Protein AF-W2WE72-F1 (afdb_monomer)

Mean predicted aligned error: 16.31 Å

Structure (mmCIF, N/CA/C/O backbone):
data_AF-W2WE72-F1
#
_entry.id   AF-W2WE72-F1
#
loop_
_atom_site.group_PDB
_atom_site.id
_atom_site.type_symbol
_atom_site.label_atom_id
_atom_site.label_alt_id
_atom_site.label_comp_id
_atom_site.label_asym_id
_atom_site.label_entity_id
_atom_site.label_seq_id
_atom_site.pdbx_PDB_ins_code
_atom_site.Cartn_x
_atom_site.Cartn_y
_atom_site.Cartn_z
_atom_site.occupancy
_atom_site.B_iso_or_equiv
_atom_site.auth_seq_id
_atom_site.auth_comp_id
_atom_site.auth_asym_id
_atom_site.auth_atom_id
_atom_site.pdbx_PDB_model_num
ATOM 1 N N . MET A 1 1 ? 22.627 36.956 -61.860 1.00 41.50 1 MET A N 1
ATOM 2 C CA . MET A 1 1 ? 22.784 36.845 -63.319 1.00 41.50 1 MET A CA 1
ATOM 3 C C . MET A 1 1 ? 24.148 37.428 -63.616 1.00 41.50 1 MET A C 1
ATOM 5 O O . MET A 1 1 ? 24.355 38.554 -63.188 1.00 41.50 1 MET A O 1
ATOM 9 N N . GLU A 1 2 ? 25.016 36.620 -64.239 1.00 44.00 2 GLU A N 1
ATOM 10 C CA . GLU A 1 2 ? 26.372 36.954 -64.744 1.00 44.00 2 GLU A CA 1
ATOM 11 C C . GLU A 1 2 ? 27.434 37.114 -63.632 1.00 44.00 2 GLU A C 1
ATOM 13 O O . GLU A 1 2 ? 27.163 37.706 -62.595 1.00 44.00 2 GLU A O 1
ATOM 18 N N . ASP A 1 3 ? 28.526 36.340 -63.641 1.00 39.50 3 ASP A N 1
ATOM 19 C CA . ASP A 1 3 ? 29.746 36.470 -64.474 1.00 39.50 3 ASP A CA 1
ATOM 20 C C . ASP A 1 3 ? 30.317 35.046 -64.780 1.00 39.50 3 ASP A C 1
ATOM 22 O O . ASP A 1 3 ? 30.314 34.194 -63.890 1.00 39.50 3 ASP A O 1
ATOM 26 N N . LEU A 1 4 ? 30.571 34.627 -66.039 1.00 36.75 4 LEU A N 1
ATOM 27 C CA . LEU A 1 4 ? 31.841 34.774 -66.804 1.00 36.75 4 LEU A CA 1
ATOM 28 C C . LEU A 1 4 ? 33.050 34.121 -66.067 1.00 36.75 4 LEU A C 1
ATOM 30 O O . LEU A 1 4 ? 33.252 34.335 -64.886 1.00 36.75 4 LEU A O 1
ATOM 34 N N . THR A 1 5 ? 33.941 33.296 -66.631 1.00 40.47 5 THR A N 1
ATOM 35 C CA . THR A 1 5 ? 34.397 33.119 -68.015 1.00 40.47 5 THR A CA 1
ATOM 36 C C . THR A 1 5 ? 35.254 31.842 -68.128 1.00 40.47 5 THR A C 1
ATOM 38 O O . THR A 1 5 ? 36.035 31.544 -67.233 1.00 40.47 5 THR A O 1
ATOM 41 N N . ALA A 1 6 ? 35.094 31.122 -69.246 1.00 41.34 6 ALA A N 1
ATOM 42 C CA . ALA A 1 6 ? 36.110 30.527 -70.134 1.00 41.34 6 ALA A CA 1
ATOM 43 C C . ALA A 1 6 ? 37.522 30.165 -69.599 1.00 41.34 6 ALA A C 1
ATOM 45 O O . ALA A 1 6 ? 38.230 31.014 -69.078 1.00 41.34 6 ALA A O 1
ATOM 46 N N . TYR A 1 7 ? 38.042 28.981 -69.951 1.00 33.81 7 TYR A N 1
ATOM 47 C CA . TYR A 1 7 ? 38.809 28.761 -71.197 1.00 33.81 7 TYR A CA 1
ATOM 48 C C . TYR A 1 7 ? 39.331 27.311 -71.283 1.00 33.81 7 TYR A C 1
ATOM 50 O O . TYR A 1 7 ? 39.622 26.666 -70.280 1.00 33.81 7 TYR A O 1
ATOM 58 N N . ALA A 1 8 ? 39.409 26.799 -72.508 1.00 37.72 8 ALA A N 1
ATOM 59 C CA . ALA A 1 8 ? 39.704 25.419 -72.882 1.00 37.72 8 ALA A CA 1
ATOM 60 C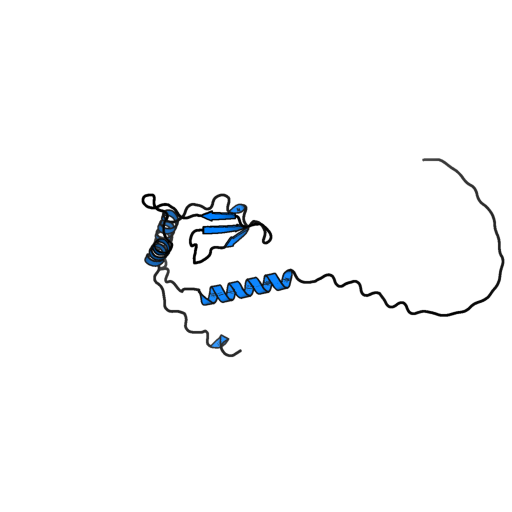 C . ALA A 1 8 ? 41.201 25.155 -73.156 1.00 37.72 8 ALA A C 1
ATOM 62 O O . ALA A 1 8 ? 41.914 26.087 -73.521 1.00 37.72 8 ALA A O 1
ATOM 63 N N . SER A 1 9 ? 41.623 23.877 -73.151 1.00 40.50 9 SER A N 1
ATOM 64 C CA . SER A 1 9 ? 42.275 23.174 -74.296 1.00 40.50 9 SER A CA 1
ATOM 65 C C . SER A 1 9 ? 43.410 22.192 -73.941 1.00 40.50 9 SER A C 1
ATOM 67 O O . SER A 1 9 ? 44.282 22.509 -73.141 1.00 40.50 9 SER A O 1
ATOM 69 N N . GLY A 1 10 ? 43.440 21.069 -74.686 1.00 34.22 10 GLY A N 1
ATOM 70 C CA . GLY A 1 10 ? 44.607 20.206 -74.995 1.00 34.22 10 GLY A CA 1
ATOM 71 C C . GLY A 1 10 ? 44.591 18.833 -74.298 1.00 34.22 10 GLY A C 1
ATOM 72 O O . GLY A 1 10 ? 44.765 18.789 -73.090 1.00 34.22 10 GLY A O 1
ATOM 73 N N . ALA A 1 11 ? 44.237 17.687 -74.914 1.00 35.16 11 ALA A N 1
ATOM 74 C CA . ALA A 1 11 ? 44.905 16.911 -75.992 1.00 35.16 11 ALA A CA 1
ATOM 75 C C . ALA A 1 11 ? 46.373 16.535 -75.643 1.00 35.16 11 ALA A C 1
ATOM 77 O O . ALA A 1 11 ? 47.116 17.419 -75.250 1.00 35.16 11 ALA A O 1
ATOM 78 N N . ALA A 1 12 ? 46.917 15.314 -75.776 1.00 34.69 12 ALA A N 1
ATOM 79 C CA . ALA A 1 12 ? 46.487 14.038 -76.354 1.00 34.69 12 ALA A CA 1
ATOM 80 C C . ALA A 1 12 ? 47.419 12.874 -75.891 1.00 34.69 12 ALA A C 1
ATOM 82 O O . ALA A 1 12 ? 48.574 13.111 -75.567 1.00 34.69 12 ALA A O 1
ATOM 83 N N . ALA A 1 13 ? 46.882 11.645 -75.934 1.00 35.44 13 ALA A N 1
ATOM 84 C CA . ALA A 1 13 ? 47.433 10.362 -76.429 1.00 35.44 13 ALA A CA 1
ATOM 85 C C . ALA A 1 13 ? 48.806 9.753 -76.002 1.00 35.44 13 ALA A C 1
ATOM 87 O O . ALA A 1 13 ? 49.856 10.375 -76.105 1.00 35.44 13 ALA A O 1
ATOM 88 N N . GLY A 1 14 ? 48.760 8.425 -75.760 1.00 30.91 14 GLY A N 1
ATOM 89 C CA . GLY A 1 14 ? 49.853 7.428 -75.880 1.00 30.91 14 GLY A CA 1
ATOM 90 C C . GLY A 1 14 ? 50.276 6.803 -74.539 1.00 30.91 14 GLY A C 1
ATOM 91 O O . GLY A 1 14 ? 50.543 7.539 -73.605 1.00 30.91 14 GLY A O 1
ATOM 92 N N . GLY A 1 15 ? 50.375 5.490 -74.301 1.00 29.98 15 GLY A N 1
ATOM 93 C CA . GLY A 1 15 ? 50.257 4.254 -75.086 1.00 29.98 15 GLY A CA 1
ATOM 94 C C . GLY A 1 15 ? 51.025 3.133 -74.339 1.00 29.98 15 GLY A C 1
ATOM 95 O O . GLY A 1 15 ? 52.096 3.428 -73.826 1.00 29.98 15 GLY A O 1
ATOM 96 N N . SER A 1 16 ? 50.483 1.896 -74.316 1.00 33.81 16 SER A N 1
ATOM 97 C CA . SER A 1 16 ? 51.100 0.587 -73.937 1.00 33.81 16 SER A CA 1
ATOM 98 C C . SER A 1 16 ? 51.707 0.419 -72.529 1.00 33.81 16 SER A C 1
ATOM 100 O O . SER A 1 16 ? 52.283 1.335 -71.975 1.00 33.81 16 SER A O 1
ATOM 102 N N . GLU A 1 17 ? 51.761 -0.739 -71.868 1.00 34.56 17 GLU A N 1
ATOM 103 C CA . GLU A 1 17 ? 51.251 -2.114 -71.988 1.00 34.56 17 GLU A CA 1
ATOM 104 C C . GLU A 1 17 ? 51.876 -2.857 -70.783 1.00 34.56 17 GLU A C 1
ATOM 106 O O . GLU A 1 17 ? 53.053 -2.629 -70.511 1.00 34.56 17 GLU A O 1
ATOM 111 N N . ALA A 1 18 ? 51.105 -3.693 -70.069 1.00 32.47 18 ALA A N 1
ATOM 112 C CA . ALA A 1 18 ? 51.514 -4.926 -69.356 1.00 32.47 18 ALA A CA 1
ATOM 113 C C . ALA A 1 18 ? 50.633 -5.176 -68.111 1.00 32.47 18 ALA A C 1
ATOM 115 O O . ALA A 1 18 ? 50.781 -4.542 -67.069 1.00 32.47 18 ALA A O 1
ATOM 116 N N . ALA A 1 19 ? 49.723 -6.147 -68.212 1.00 38.03 19 ALA A N 1
ATOM 117 C CA . ALA A 1 19 ? 49.225 -6.922 -67.066 1.00 38.03 19 ALA A CA 1
ATOM 118 C C . ALA A 1 19 ? 50.238 -8.063 -66.765 1.00 38.03 19 ALA A C 1
ATOM 120 O O . ALA A 1 19 ? 51.160 -8.223 -67.569 1.00 38.03 19 ALA A O 1
ATOM 121 N N . PRO A 1 20 ? 50.088 -8.941 -65.742 1.00 51.56 20 PRO A N 1
ATOM 122 C CA . PRO A 1 20 ? 49.029 -9.059 -64.725 1.00 51.56 20 PRO A CA 1
ATOM 123 C C . PRO A 1 20 ? 49.571 -9.298 -63.289 1.00 51.56 20 PRO A C 1
ATOM 125 O O . PRO A 1 20 ? 50.743 -9.583 -63.112 1.00 51.56 20 PRO A O 1
ATOM 128 N N . HIS A 1 21 ? 48.722 -9.275 -62.254 1.00 33.94 21 HIS A N 1
ATOM 129 C CA . HIS A 1 21 ? 48.693 -10.325 -61.216 1.00 33.94 21 HIS A CA 1
ATOM 130 C C . HIS A 1 21 ? 47.477 -10.149 -60.287 1.00 33.94 21 HIS A C 1
ATOM 132 O O . HIS A 1 21 ? 47.151 -9.057 -59.833 1.00 33.94 21 HIS A O 1
ATOM 138 N N . ARG A 1 22 ? 46.786 -11.270 -60.066 1.00 37.97 22 ARG A N 1
ATOM 139 C CA . ARG A 1 22 ? 45.589 -11.465 -59.235 1.00 37.97 22 ARG A CA 1
ATOM 140 C C . ARG A 1 22 ? 45.807 -11.089 -57.764 1.00 37.97 22 ARG A C 1
ATOM 142 O O . ARG A 1 22 ? 46.836 -11.464 -57.214 1.00 37.97 22 ARG A O 1
ATOM 149 N N . ALA A 1 23 ? 44.758 -10.577 -57.119 1.00 34.16 23 ALA A N 1
ATOM 150 C CA . ALA A 1 23 ? 44.179 -11.181 -55.910 1.00 34.16 23 ALA A CA 1
ATOM 151 C C . ALA A 1 23 ? 42.830 -10.512 -55.594 1.00 34.16 23 ALA A C 1
ATOM 153 O O . ALA A 1 23 ? 42.766 -9.477 -54.939 1.00 34.16 23 ALA A O 1
ATOM 154 N N . ASP A 1 24 ? 41.752 -11.121 -56.083 1.00 44.44 24 ASP A N 1
ATOM 155 C CA . ASP A 1 24 ? 40.456 -11.034 -55.419 1.00 44.44 24 ASP A CA 1
ATOM 156 C C . ASP A 1 24 ? 40.506 -11.984 -54.217 1.00 44.44 24 ASP A C 1
ATOM 158 O O . ASP A 1 24 ? 40.724 -13.178 -54.407 1.00 44.44 24 ASP A O 1
ATOM 162 N N . THR A 1 25 ? 40.397 -11.427 -53.011 1.00 48.09 25 THR A N 1
ATOM 163 C CA . THR A 1 25 ? 39.846 -12.066 -51.803 1.00 48.09 25 THR A CA 1
ATOM 164 C C . THR A 1 25 ? 39.860 -11.029 -50.685 1.00 48.09 25 THR A C 1
ATOM 166 O O . THR A 1 25 ? 40.788 -10.962 -49.880 1.00 48.09 25 THR A O 1
ATOM 169 N N . GLY A 1 26 ? 38.826 -10.196 -50.645 1.00 35.03 26 GLY A N 1
ATOM 170 C CA . GLY A 1 26 ? 38.483 -9.388 -49.480 1.00 35.03 26 GLY A CA 1
ATOM 171 C C . GLY A 1 26 ? 37.058 -9.721 -49.069 1.00 35.03 26 GLY A C 1
ATOM 172 O O . GLY A 1 26 ? 36.118 -9.130 -49.588 1.00 35.03 26 GLY A O 1
ATOM 173 N N . ALA A 1 27 ? 36.902 -10.711 -48.189 1.00 47.69 27 ALA A N 1
ATOM 174 C CA . ALA A 1 27 ? 35.623 -11.064 -47.578 1.00 47.69 27 ALA A CA 1
ATOM 175 C C . ALA A 1 27 ? 34.948 -9.815 -46.972 1.00 47.69 27 ALA A C 1
ATOM 177 O O . ALA A 1 27 ? 35.659 -8.965 -46.425 1.00 47.69 27 ALA A O 1
ATOM 178 N N . PRO A 1 28 ? 33.607 -9.681 -47.022 1.00 47.81 28 PRO A N 1
ATOM 179 C CA . PRO A 1 28 ? 32.945 -8.582 -46.339 1.00 47.81 28 PRO A CA 1
ATOM 180 C C . PRO A 1 28 ? 33.239 -8.717 -44.845 1.00 47.81 28 PRO A C 1
ATOM 182 O O . PRO A 1 28 ? 32.896 -9.722 -44.220 1.00 47.81 28 PRO A O 1
ATOM 185 N N . VAL A 1 29 ? 33.916 -7.716 -44.283 1.00 49.06 29 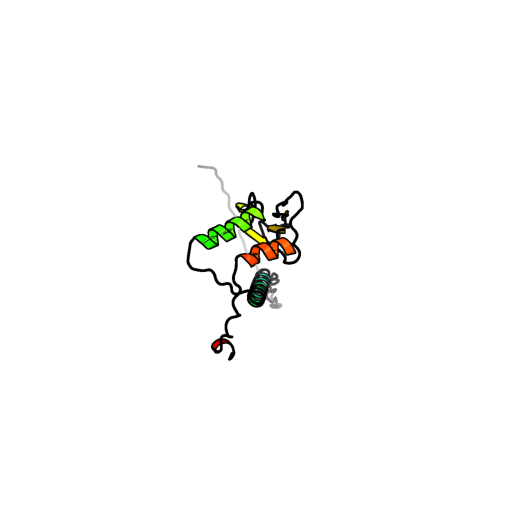VAL A N 1
ATOM 186 C CA . VAL A 1 29 ? 34.093 -7.587 -42.838 1.00 49.06 29 VAL A CA 1
ATOM 187 C C . VAL A 1 29 ? 32.689 -7.545 -42.250 1.00 49.06 29 VAL A C 1
ATOM 189 O O . VAL A 1 29 ? 31.946 -6.590 -42.479 1.00 49.06 29 VAL A O 1
ATOM 192 N N . ALA A 1 30 ? 32.303 -8.618 -41.559 1.00 49.72 30 ALA A N 1
ATOM 193 C CA . ALA A 1 30 ? 31.074 -8.646 -40.793 1.00 49.72 30 ALA A CA 1
ATOM 194 C C . ALA A 1 30 ? 31.116 -7.445 -39.848 1.00 49.72 30 ALA A C 1
ATOM 196 O O . ALA A 1 30 ? 32.011 -7.342 -39.005 1.00 49.72 30 ALA A O 1
ATOM 197 N N . ALA A 1 31 ? 30.186 -6.509 -40.042 1.00 51.03 31 ALA A N 1
ATOM 198 C CA . ALA A 1 31 ? 29.978 -5.426 -39.101 1.00 51.03 31 ALA A CA 1
ATOM 199 C C . ALA A 1 31 ? 29.856 -6.042 -37.697 1.00 51.03 31 ALA A C 1
ATOM 201 O O . ALA A 1 31 ? 29.198 -7.082 -37.563 1.00 51.03 31 ALA A O 1
ATOM 202 N N . PRO A 1 32 ? 30.481 -5.456 -36.661 1.00 51.69 32 PRO A N 1
ATOM 203 C CA . PRO A 1 32 ? 30.262 -5.924 -35.306 1.00 51.69 32 PRO A CA 1
ATOM 204 C C . PRO A 1 32 ? 28.757 -5.860 -35.054 1.00 51.69 32 PRO A C 1
ATOM 206 O O . PRO A 1 32 ? 28.149 -4.791 -35.144 1.00 51.69 32 PRO A O 1
ATOM 209 N N . VAL A 1 33 ? 28.145 -7.021 -34.815 1.00 61.16 33 VAL A N 1
ATOM 210 C CA . VAL A 1 33 ? 26.773 -7.093 -34.325 1.00 61.16 33 VAL A CA 1
ATOM 211 C C . VAL A 1 33 ? 26.788 -6.324 -33.014 1.00 61.16 33 VAL A C 1
ATOM 213 O O . VAL A 1 33 ? 27.387 -6.768 -32.036 1.00 61.16 33 VAL A O 1
ATOM 216 N N . ALA A 1 34 ? 26.209 -5.122 -33.034 1.00 57.03 34 ALA A N 1
ATOM 217 C CA . ALA A 1 34 ? 25.938 -4.364 -31.827 1.00 57.03 34 ALA A CA 1
ATOM 218 C C . ALA A 1 34 ? 25.236 -5.303 -30.835 1.00 57.03 34 ALA A C 1
ATOM 220 O O . ALA A 1 34 ? 24.405 -6.099 -31.289 1.00 57.03 34 ALA A O 1
ATOM 221 N N . PRO A 1 35 ? 25.543 -5.245 -29.527 1.00 52.53 35 PRO A N 1
ATOM 222 C CA . PRO A 1 35 ? 24.812 -6.024 -28.542 1.00 52.53 35 PRO A CA 1
ATOM 223 C C . PRO A 1 35 ? 23.320 -5.721 -28.702 1.00 52.53 35 PRO A C 1
ATOM 225 O O . PRO A 1 35 ? 22.854 -4.628 -28.383 1.00 52.53 35 PRO A O 1
ATOM 228 N N . ARG A 1 36 ? 22.575 -6.665 -29.279 1.00 60.34 36 ARG A N 1
ATOM 229 C CA . ARG A 1 36 ? 21.146 -6.752 -29.027 1.00 60.34 36 ARG A CA 1
ATOM 230 C C . ARG A 1 36 ? 21.042 -7.281 -27.608 1.00 60.34 36 ARG A C 1
ATOM 232 O O . ARG A 1 36 ? 21.732 -8.244 -27.303 1.00 60.34 36 ARG A O 1
ATOM 239 N N . GLU A 1 37 ? 20.304 -6.561 -26.774 1.00 57.94 37 GLU A N 1
ATOM 240 C CA . GLU A 1 37 ? 19.565 -7.027 -25.591 1.00 57.94 37 GLU A CA 1
ATOM 241 C C . GLU A 1 37 ? 19.569 -5.967 -24.474 1.00 57.94 37 GLU A C 1
ATOM 243 O O . GLU A 1 37 ? 20.335 -6.045 -23.519 1.00 57.94 37 GLU A O 1
ATOM 248 N N . PRO A 1 38 ? 18.684 -4.964 -24.578 1.00 56.78 38 PRO A N 1
ATOM 249 C CA . PRO A 1 38 ? 17.979 -4.440 -23.408 1.00 56.78 38 PRO A CA 1
ATOM 250 C C . PRO A 1 38 ? 16.523 -4.947 -23.328 1.00 56.78 38 PRO A C 1
ATOM 252 O O . PRO A 1 38 ? 15.868 -4.790 -22.299 1.00 56.78 38 PRO A O 1
ATOM 255 N N . GLU A 1 39 ? 15.996 -5.563 -24.395 1.00 54.50 39 GLU A N 1
ATOM 256 C CA . GLU A 1 39 ? 14.578 -5.941 -24.490 1.00 54.50 39 GLU A CA 1
ATOM 257 C C . GLU A 1 39 ? 14.268 -7.332 -23.897 1.00 54.50 39 GLU A C 1
ATOM 259 O O . GLU A 1 39 ? 13.251 -7.466 -23.208 1.00 54.50 39 GLU A O 1
ATOM 264 N N . GLU A 1 40 ? 15.134 -8.349 -24.059 1.00 57.69 40 GLU A N 1
ATOM 265 C CA . GLU A 1 40 ? 14.922 -9.659 -23.408 1.00 57.69 40 GLU A CA 1
ATOM 266 C C . GLU A 1 40 ? 14.961 -9.583 -21.873 1.00 57.69 40 GLU A C 1
ATOM 268 O O . GLU A 1 40 ? 14.173 -10.251 -21.193 1.00 57.69 40 GLU A O 1
ATOM 273 N N . GLU A 1 41 ? 15.837 -8.748 -21.308 1.00 60.84 41 GLU A N 1
ATOM 274 C CA . GLU A 1 41 ? 15.982 -8.621 -19.854 1.00 60.84 41 GLU A CA 1
ATOM 275 C C . GLU A 1 41 ? 14.710 -8.027 -19.225 1.00 60.84 41 GLU A C 1
ATOM 277 O O . GLU A 1 41 ? 14.187 -8.569 -18.245 1.00 60.84 41 GLU A O 1
ATOM 282 N N . SER A 1 42 ? 14.122 -7.010 -19.866 1.00 72.75 42 SER A N 1
ATOM 283 C CA . SER A 1 42 ? 12.850 -6.399 -19.456 1.00 72.75 42 SER A CA 1
ATOM 284 C C . SER A 1 42 ? 11.687 -7.402 -19.456 1.00 72.75 42 SER A C 1
ATOM 286 O O . SER A 1 42 ? 10.899 -7.457 -18.504 1.00 72.75 42 SER A O 1
ATOM 288 N N . TYR A 1 43 ? 11.600 -8.253 -20.484 1.00 79.31 43 TYR A N 1
ATOM 289 C CA . TYR A 1 43 ? 10.559 -9.279 -20.574 1.00 79.31 43 TYR A CA 1
ATOM 290 C C . TYR A 1 43 ? 10.705 -10.349 -19.482 1.00 79.31 43 TYR A C 1
ATOM 292 O O . TYR A 1 43 ? 9.719 -10.746 -18.851 1.00 79.31 43 TYR A O 1
ATOM 300 N N . SER A 1 44 ? 11.937 -10.786 -19.209 1.00 83.31 44 SER A N 1
ATOM 301 C CA . SER A 1 44 ? 12.223 -11.768 -18.158 1.00 83.31 44 SER A CA 1
ATOM 302 C C . SER A 1 44 ? 11.850 -11.250 -16.762 1.00 83.31 44 SER A C 1
ATOM 304 O O . SER A 1 44 ? 11.229 -11.969 -15.971 1.00 83.31 44 SER A O 1
ATOM 306 N N . GLN A 1 45 ? 12.131 -9.972 -16.489 1.00 80.62 45 GLN A N 1
ATOM 307 C CA . GLN A 1 45 ? 11.783 -9.308 -15.237 1.00 80.62 45 GLN A CA 1
ATOM 308 C C . GLN A 1 45 ? 10.263 -9.224 -15.059 1.00 80.62 45 GLN A C 1
ATOM 310 O O . GLN A 1 45 ? 9.744 -9.571 -13.995 1.00 80.62 45 GLN A O 1
ATOM 315 N N . ALA A 1 46 ? 9.540 -8.839 -16.113 1.00 81.62 46 ALA A N 1
ATOM 316 C CA . ALA A 1 46 ? 8.083 -8.785 -16.092 1.00 81.62 46 ALA A CA 1
ATOM 317 C C . ALA A 1 46 ? 7.458 -10.169 -15.840 1.00 81.62 46 ALA A C 1
ATOM 319 O O . ALA A 1 46 ? 6.560 -10.299 -15.006 1.00 81.62 46 ALA A O 1
ATOM 320 N N . LEU A 1 47 ? 7.950 -11.225 -16.501 1.00 86.19 47 LEU A N 1
ATOM 321 C CA . LEU A 1 47 ? 7.455 -12.588 -16.282 1.00 86.19 47 LEU A CA 1
ATOM 322 C C . LEU A 1 47 ? 7.687 -13.082 -14.852 1.00 86.19 47 LEU A C 1
ATOM 324 O O . LEU A 1 47 ? 6.806 -13.731 -14.283 1.00 86.19 47 LEU A O 1
ATOM 328 N N . ASN A 1 48 ? 8.850 -12.794 -14.270 1.00 86.25 48 ASN A N 1
ATOM 329 C CA . ASN A 1 48 ? 9.157 -13.190 -12.899 1.00 86.25 48 ASN A CA 1
ATOM 330 C C . ASN A 1 48 ? 8.261 -12.458 -11.895 1.00 86.25 48 ASN A C 1
ATOM 332 O O . ASN A 1 48 ? 7.651 -13.116 -11.054 1.00 86.25 48 ASN A O 1
ATOM 336 N N . ALA A 1 49 ? 8.074 -11.144 -12.059 1.00 81.44 49 ALA A N 1
ATOM 337 C CA . ALA A 1 49 ? 7.160 -10.364 -11.227 1.00 81.44 49 ALA A CA 1
ATOM 338 C C . ALA A 1 49 ? 5.714 -10.883 -11.312 1.00 81.44 49 ALA A C 1
ATOM 340 O O . ALA A 1 49 ? 5.031 -10.990 -10.296 1.00 81.44 49 ALA A O 1
ATOM 341 N N . VAL A 1 50 ? 5.244 -11.274 -12.504 1.00 85.75 50 VAL A N 1
ATOM 342 C CA . VAL A 1 50 ? 3.906 -11.866 -12.677 1.00 85.75 50 VAL A CA 1
ATOM 343 C C . VAL A 1 50 ? 3.792 -13.217 -11.971 1.00 85.75 50 VAL A C 1
ATOM 345 O O . VAL A 1 50 ? 2.780 -13.477 -11.320 1.00 85.75 50 VAL A O 1
ATOM 348 N N . LYS A 1 51 ? 4.803 -14.087 -12.082 1.00 86.19 51 LYS A N 1
ATOM 349 C CA . LYS A 1 51 ? 4.812 -15.392 -11.398 1.00 86.19 51 LYS A CA 1
ATOM 350 C C . LYS A 1 51 ? 4.801 -15.228 -9.881 1.00 86.19 51 LYS A C 1
ATOM 352 O O . LYS A 1 51 ? 4.030 -15.906 -9.208 1.00 86.19 51 LYS A O 1
ATOM 357 N N . GLU A 1 52 ? 5.618 -14.318 -9.362 1.00 85.06 52 GLU A N 1
ATOM 358 C CA . GLU A 1 52 ? 5.682 -14.003 -7.937 1.00 85.06 52 GLU A CA 1
ATOM 359 C C . GLU A 1 52 ? 4.360 -13.405 -7.437 1.00 85.06 52 GLU A C 1
ATOM 361 O O . GLU A 1 52 ? 3.795 -13.881 -6.453 1.00 85.06 52 GLU A O 1
ATOM 366 N N . ALA A 1 53 ? 3.794 -12.443 -8.170 1.00 81.62 53 ALA A N 1
ATOM 367 C CA . ALA A 1 53 ? 2.492 -11.864 -7.853 1.00 81.62 53 ALA A CA 1
ATOM 368 C C . ALA A 1 53 ? 1.375 -12.918 -7.865 1.00 81.62 53 ALA A C 1
ATOM 370 O O . ALA A 1 53 ? 0.517 -12.916 -6.985 1.00 81.62 53 ALA A O 1
ATOM 371 N N . ALA A 1 54 ? 1.386 -13.845 -8.827 1.00 82.81 54 ALA A N 1
ATOM 372 C CA . ALA A 1 54 ? 0.417 -14.935 -8.884 1.00 82.81 54 ALA A CA 1
ATOM 373 C C . ALA A 1 54 ? 0.554 -15.884 -7.682 1.00 82.81 54 ALA A C 1
ATOM 375 O O . ALA A 1 54 ? -0.463 -16.258 -7.094 1.00 82.81 54 ALA A O 1
ATOM 376 N N . ALA A 1 55 ? 1.787 -16.230 -7.295 1.00 82.00 55 ALA A N 1
ATOM 377 C CA . ALA A 1 55 ? 2.074 -17.099 -6.154 1.00 82.00 55 ALA A CA 1
ATOM 378 C C . ALA A 1 55 ? 1.671 -16.472 -4.807 1.00 82.00 55 ALA A C 1
ATOM 380 O O . ALA A 1 55 ? 1.211 -17.186 -3.920 1.00 82.00 55 ALA A O 1
ATOM 381 N N . ASN A 1 56 ? 1.789 -15.148 -4.684 1.00 81.50 56 ASN A N 1
ATOM 382 C CA . ASN A 1 56 ? 1.496 -14.405 -3.455 1.00 81.50 56 ASN A CA 1
ATOM 383 C C . ASN A 1 56 ? 0.090 -13.772 -3.433 1.00 81.50 56 ASN A C 1
ATOM 385 O O . ASN A 1 56 ? -0.268 -13.076 -2.482 1.00 81.50 56 ASN A O 1
ATOM 389 N N . SER A 1 57 ? -0.722 -13.982 -4.474 1.00 82.25 57 SER A N 1
ATOM 390 C CA . SER A 1 57 ? -2.064 -13.399 -4.553 1.00 82.25 57 SER A CA 1
ATOM 391 C C . SER A 1 57 ? -3.038 -14.052 -3.566 1.00 82.25 57 SER A C 1
ATOM 393 O O . SER A 1 57 ? -3.127 -15.274 -3.454 1.00 82.25 57 SER A O 1
ATOM 395 N N . VAL A 1 58 ? -3.822 -13.225 -2.870 1.00 84.06 58 VAL A N 1
ATOM 396 C CA . VAL A 1 58 ? -4.878 -13.672 -1.953 1.00 84.06 58 VAL A CA 1
ATOM 397 C C . VAL A 1 58 ? -6.238 -13.377 -2.568 1.00 84.06 58 VAL A C 1
ATOM 399 O O . VAL A 1 58 ? -6.497 -12.277 -3.058 1.00 84.06 58 VAL A O 1
ATOM 402 N N . ARG A 1 59 ? -7.139 -14.361 -2.528 1.00 84.31 59 ARG A N 1
ATOM 403 C CA . ARG A 1 59 ? -8.533 -14.159 -2.918 1.00 84.31 59 ARG A CA 1
ATOM 404 C C . ARG A 1 59 ? -9.299 -13.571 -1.739 1.00 84.31 59 ARG A C 1
ATOM 406 O O . ARG A 1 59 ? -9.323 -14.163 -0.667 1.00 84.31 59 ARG A O 1
ATOM 413 N N . VAL A 1 60 ? -9.972 -12.450 -1.962 1.00 84.62 60 VAL A N 1
ATOM 414 C CA . VAL A 1 60 ? -10.835 -11.813 -0.962 1.00 84.62 60 VAL A CA 1
ATOM 415 C C . VAL A 1 60 ? -12.263 -11.692 -1.481 1.00 84.62 60 VAL A C 1
ATOM 417 O O . VAL A 1 60 ? -12.490 -11.544 -2.684 1.00 84.62 60 VAL A O 1
ATOM 420 N N . HIS A 1 61 ? -13.233 -11.770 -0.579 1.00 83.00 61 HIS A N 1
ATOM 421 C CA . HIS A 1 61 ? -14.626 -11.475 -0.866 1.00 83.00 61 HIS A CA 1
ATOM 422 C C . HIS A 1 61 ? -14.862 -9.973 -0.706 1.00 83.00 61 HIS A C 1
ATOM 424 O O . HIS A 1 61 ? -14.605 -9.401 0.352 1.00 83.00 61 HIS A O 1
ATOM 430 N N . ILE A 1 62 ? -15.356 -9.344 -1.775 1.00 77.75 62 ILE A N 1
ATOM 431 C CA . ILE A 1 62 ? -15.769 -7.941 -1.770 1.00 77.75 62 ILE A CA 1
ATOM 432 C C . ILE A 1 62 ? -17.273 -7.896 -2.050 1.00 77.75 62 ILE A C 1
ATOM 434 O O . ILE A 1 62 ? -17.663 -7.913 -3.223 1.00 77.75 62 ILE A O 1
ATOM 438 N N . PRO A 1 63 ? -18.145 -7.900 -1.020 1.00 75.69 63 PRO A N 1
ATOM 439 C CA . PRO A 1 63 ? -19.581 -7.836 -1.240 1.00 75.69 63 PRO A CA 1
ATOM 440 C C . PRO A 1 63 ? -19.992 -6.675 -2.153 1.00 75.69 63 PRO A C 1
ATOM 442 O O . PRO A 1 63 ? -19.501 -5.550 -2.039 1.00 75.69 63 PRO A O 1
ATOM 445 N N . CYS A 1 64 ? -20.923 -6.966 -3.060 1.00 68.06 64 CYS A N 1
ATOM 446 C CA . CYS A 1 64 ? -21.394 -6.027 -4.066 1.00 68.06 64 CYS A CA 1
ATOM 447 C C . CYS A 1 64 ? -22.106 -4.837 -3.401 1.00 68.06 64 CYS A C 1
ATOM 449 O O . CYS A 1 64 ? -23.213 -4.963 -2.881 1.00 68.06 64 CYS A O 1
ATOM 451 N N . GLY A 1 65 ? -21.468 -3.667 -3.405 1.00 70.38 65 GLY A N 1
ATOM 452 C CA . GLY A 1 65 ? -22.017 -2.449 -2.817 1.00 70.38 65 GLY A CA 1
ATOM 453 C C . GLY A 1 65 ? -20.970 -1.347 -2.668 1.00 70.38 65 GLY A C 1
ATOM 454 O O . GLY A 1 65 ? -19.770 -1.594 -2.610 1.00 70.38 65 GLY A O 1
ATOM 455 N N . ARG A 1 66 ? -21.420 -0.090 -2.583 1.00 70.50 66 ARG A N 1
ATOM 456 C CA . ARG A 1 66 ? -20.523 1.069 -2.407 1.00 70.50 66 ARG A CA 1
ATOM 457 C C . ARG A 1 66 ? -19.931 1.191 -0.995 1.00 70.50 66 ARG A C 1
ATOM 459 O O . ARG A 1 66 ? -19.016 1.986 -0.804 1.00 70.50 66 ARG A O 1
ATOM 466 N N . SER A 1 67 ? -20.467 0.481 -0.002 1.00 79.31 67 SER A N 1
ATOM 467 C CA . SER A 1 67 ? -20.101 0.649 1.413 1.00 79.31 67 SER A CA 1
ATOM 468 C C . SER A 1 67 ? -18.695 0.142 1.729 1.00 79.31 67 SER A C 1
ATOM 470 O O . SER A 1 67 ? -17.939 0.848 2.382 1.00 79.31 67 SER A O 1
ATOM 472 N N . GLN A 1 68 ? -18.302 -1.018 1.211 1.00 80.75 68 GLN A N 1
ATOM 473 C CA . GLN A 1 68 ? -16.979 -1.585 1.483 1.00 80.75 68 GLN A CA 1
ATOM 474 C C . GLN A 1 68 ? -15.836 -0.768 0.919 1.00 80.75 68 GLN A C 1
ATOM 476 O O . GLN A 1 68 ? -14.856 -0.532 1.616 1.00 80.75 68 GLN A O 1
ATOM 481 N N . PHE A 1 69 ? -15.978 -0.297 -0.322 1.00 82.00 69 PHE A N 1
ATOM 482 C CA . PHE A 1 69 ? -14.968 0.569 -0.911 1.00 82.00 69 PHE A CA 1
ATOM 483 C C . PHE A 1 69 ? -14.788 1.837 -0.070 1.00 82.00 69 PHE A C 1
ATOM 485 O O . PHE A 1 69 ? -13.663 2.275 0.133 1.00 82.00 69 PHE A O 1
ATOM 492 N N . LYS A 1 70 ? -15.875 2.396 0.483 1.00 85.94 70 LYS A N 1
ATOM 493 C CA . LYS A 1 70 ? -15.796 3.537 1.406 1.00 85.94 70 LYS A CA 1
ATOM 494 C C . LYS A 1 70 ? -15.086 3.183 2.712 1.00 85.94 70 LYS A C 1
ATOM 496 O O . LYS A 1 70 ? -14.244 3.962 3.137 1.00 85.94 70 LYS A O 1
ATOM 501 N N . THR A 1 71 ? -15.393 2.041 3.328 1.00 86.69 71 THR A N 1
ATOM 502 C CA . THR A 1 71 ? -14.736 1.599 4.570 1.00 86.69 71 THR A CA 1
ATOM 503 C C . THR A 1 71 ? -13.243 1.368 4.357 1.00 86.69 71 THR A C 1
ATOM 505 O O . THR A 1 71 ? -12.424 1.920 5.085 1.00 86.69 71 THR A O 1
ATOM 508 N N . TYR A 1 72 ? -12.885 0.621 3.313 1.00 86.44 72 TYR A N 1
ATOM 509 C CA . TYR A 1 72 ? -11.495 0.350 2.963 1.00 86.44 72 TYR A CA 1
ATOM 510 C C . TYR A 1 72 ? -10.737 1.635 2.604 1.00 86.44 72 TYR A C 1
ATOM 512 O O . TYR A 1 72 ? -9.613 1.843 3.050 1.00 86.44 72 TYR A O 1
ATOM 520 N N . ASN A 1 73 ? -11.371 2.550 1.862 1.00 88.38 73 ASN A N 1
ATOM 521 C CA . ASN A 1 73 ? -10.812 3.874 1.589 1.00 88.38 73 ASN A CA 1
ATOM 522 C C . ASN A 1 73 ? -10.619 4.680 2.885 1.00 88.38 73 ASN A C 1
ATOM 524 O O . ASN A 1 73 ? -9.563 5.273 3.074 1.00 88.38 73 ASN A O 1
ATOM 528 N N . GLY A 1 74 ? -11.572 4.622 3.820 1.00 90.94 74 GLY A N 1
ATOM 529 C CA . GLY A 1 74 ? -11.427 5.195 5.159 1.00 90.94 74 GLY A CA 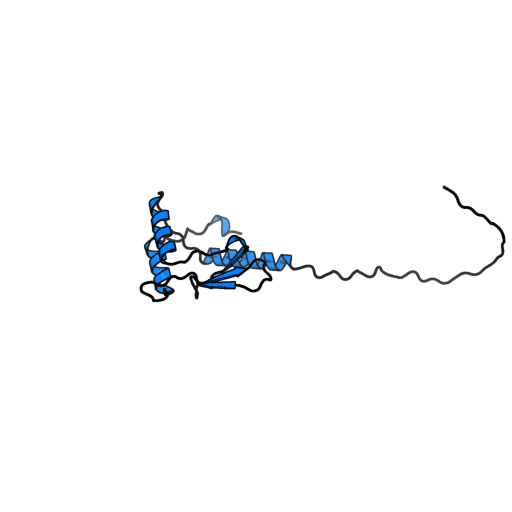1
ATOM 530 C C . GLY A 1 74 ? -10.141 4.727 5.841 1.00 90.94 74 GLY A C 1
ATOM 531 O O . GLY A 1 74 ? -9.320 5.560 6.222 1.00 90.94 74 GLY A O 1
ATOM 532 N N . VAL A 1 75 ? -9.900 3.414 5.869 1.00 91.00 75 VAL A N 1
ATOM 533 C CA . VAL A 1 75 ? -8.669 2.834 6.429 1.00 91.00 75 VAL A CA 1
ATOM 534 C C . VAL A 1 75 ? -7.415 3.276 5.685 1.00 91.00 75 VAL A C 1
ATOM 536 O O . VAL A 1 75 ? -6.446 3.685 6.322 1.00 91.00 75 VAL A O 1
ATOM 539 N N . LEU A 1 76 ? -7.426 3.275 4.349 1.00 90.50 76 LEU A N 1
ATOM 540 C CA . LEU A 1 76 ? -6.305 3.790 3.558 1.00 90.50 76 LEU A CA 1
ATOM 541 C C . LEU A 1 76 ? -5.990 5.245 3.913 1.00 90.50 76 LEU A C 1
ATOM 543 O O . LEU A 1 76 ? -4.824 5.603 4.076 1.00 90.50 76 LEU A O 1
ATOM 547 N N . THR A 1 77 ? -7.019 6.082 4.057 1.00 92.12 77 THR A N 1
ATOM 548 C CA . THR A 1 77 ? -6.834 7.484 4.426 1.00 92.12 77 THR A CA 1
ATOM 549 C C . THR A 1 77 ? -6.415 7.657 5.875 1.00 92.12 77 THR A C 1
ATOM 551 O O . THR A 1 77 ? -5.748 8.635 6.161 1.00 92.12 77 THR A O 1
ATOM 554 N N . GLU A 1 78 ? -6.739 6.753 6.791 1.00 92.44 78 GLU A N 1
ATOM 555 C CA . GLU A 1 78 ? -6.244 6.803 8.170 1.00 92.44 78 GLU A CA 1
ATOM 556 C C . GLU A 1 78 ? -4.766 6.392 8.252 1.00 92.44 78 GLU A C 1
ATOM 558 O O . GLU A 1 78 ? -3.970 7.033 8.941 1.00 92.44 78 GLU A O 1
ATOM 563 N N . LEU A 1 79 ? -4.379 5.362 7.497 1.00 92.62 79 LEU A N 1
ATOM 564 C CA . LEU A 1 79 ? -3.037 4.784 7.525 1.00 92.62 79 LEU A CA 1
ATOM 565 C C . LEU A 1 79 ? -2.014 5.570 6.705 1.00 92.62 79 LEU A C 1
ATOM 567 O O . LEU A 1 79 ? -0.854 5.670 7.117 1.00 92.62 79 LEU A O 1
ATOM 571 N N . TYR A 1 80 ? -2.416 6.129 5.561 1.00 93.81 80 TYR A N 1
ATOM 572 C CA . TYR A 1 80 ? -1.487 6.673 4.575 1.00 93.81 80 TYR A CA 1
ATOM 573 C C . TYR A 1 80 ? -1.740 8.141 4.219 1.00 93.81 80 TYR A C 1
ATOM 575 O O . TYR A 1 80 ? -2.859 8.655 4.129 1.00 93.81 80 TYR A O 1
ATOM 583 N N . LYS A 1 81 ? -0.644 8.868 4.025 1.00 94.44 81 LYS A N 1
ATOM 584 C CA . LYS A 1 81 ? -0.601 10.193 3.408 1.00 94.44 81 LYS A CA 1
ATOM 585 C C . LYS A 1 81 ? -0.874 10.050 1.914 1.00 94.44 81 LYS A C 1
ATOM 587 O O . LYS A 1 81 ? -0.634 8.999 1.323 1.00 94.44 81 LYS A O 1
ATOM 592 N N . ARG A 1 82 ? -1.343 11.134 1.298 1.00 92.88 82 ARG A N 1
ATOM 593 C CA . ARG A 1 82 ? -1.427 11.202 -0.162 1.00 92.88 82 ARG A CA 1
ATOM 594 C C . ARG A 1 82 ? -0.012 11.228 -0.734 1.00 92.88 82 ARG A C 1
ATOM 596 O O . ARG A 1 82 ? 0.866 11.888 -0.182 1.00 92.88 82 ARG A O 1
ATOM 603 N N . LEU A 1 83 ? 0.189 10.494 -1.822 1.00 92.62 83 LEU A N 1
ATOM 604 C CA . LEU A 1 83 ? 1.420 10.554 -2.594 1.00 92.62 83 LEU A CA 1
ATOM 605 C C . LEU A 1 83 ? 1.374 11.810 -3.471 1.00 92.62 83 LEU A C 1
ATOM 607 O O . LEU A 1 83 ? 0.661 11.855 -4.475 1.00 92.62 83 LEU A O 1
ATOM 611 N N . GLU A 1 84 ? 2.076 12.854 -3.043 1.00 91.50 84 GLU A N 1
ATOM 612 C CA . GLU A 1 84 ? 2.122 14.132 -3.755 1.00 91.50 84 GLU A CA 1
ATOM 613 C C . GLU A 1 84 ? 3.005 14.030 -5.006 1.00 91.50 84 GLU A C 1
ATOM 615 O O . GLU A 1 84 ? 4.027 13.347 -5.012 1.00 91.50 84 GLU A O 1
ATOM 620 N N . GLY A 1 85 ? 2.604 14.702 -6.089 1.00 91.81 85 GLY A N 1
ATOM 621 C CA . GLY A 1 85 ? 3.373 14.702 -7.339 1.00 91.81 85 GLY A CA 1
ATOM 622 C C . GLY A 1 85 ? 3.411 13.357 -8.075 1.00 91.81 85 GLY A C 1
ATOM 623 O O . GLY A 1 85 ? 4.267 13.178 -8.935 1.00 91.81 85 GLY A O 1
ATOM 624 N N . ILE A 1 86 ? 2.482 12.433 -7.789 1.00 92.44 86 ILE A N 1
ATOM 625 C CA . ILE A 1 86 ? 2.454 11.077 -8.372 1.00 92.44 86 ILE A CA 1
ATOM 626 C C . ILE A 1 86 ? 2.542 11.060 -9.908 1.00 92.44 86 ILE A C 1
ATOM 628 O O . ILE A 1 86 ? 3.152 10.163 -10.470 1.00 92.44 86 ILE A O 1
ATOM 632 N N . GLN A 1 87 ? 2.002 12.080 -10.584 1.00 93.94 87 GLN A N 1
ATOM 633 C CA . GLN A 1 87 ? 2.028 12.210 -12.049 1.00 93.94 87 GLN A CA 1
ATOM 634 C C . GLN A 1 87 ? 3.442 12.327 -12.640 1.00 93.94 87 GLN A C 1
ATOM 636 O O . GLN A 1 87 ? 3.611 12.151 -13.841 1.00 93.94 87 GLN A O 1
ATOM 641 N N . GLN A 1 88 ? 4.448 12.649 -11.823 1.00 94.12 88 GLN A N 1
ATOM 642 C CA . GLN A 1 88 ? 5.838 12.754 -12.265 1.00 94.12 88 GLN A CA 1
ATOM 643 C C . GLN A 1 88 ? 6.530 11.391 -12.363 1.00 94.12 88 GLN A C 1
ATOM 645 O O . GLN A 1 88 ? 7.587 11.311 -12.981 1.00 94.12 88 GLN A O 1
ATOM 650 N N . TYR A 1 89 ? 5.967 10.350 -11.744 1.00 95.06 89 TYR A N 1
ATOM 651 C CA . TYR A 1 89 ? 6.550 9.015 -11.660 1.00 95.06 89 TYR A CA 1
ATOM 652 C C . TYR A 1 89 ? 5.717 8.021 -12.472 1.00 95.06 89 TYR A C 1
ATOM 654 O O . TYR A 1 89 ? 4.491 8.124 -12.524 1.00 95.06 89 TYR A O 1
ATOM 662 N N . GLN A 1 90 ? 6.381 7.047 -13.089 1.00 92.44 90 GLN A N 1
ATOM 663 C CA . GLN A 1 90 ? 5.716 5.980 -13.847 1.00 92.44 90 GLN A CA 1
ATOM 664 C C . GLN A 1 90 ? 5.849 4.620 -13.163 1.00 92.44 90 GLN A C 1
ATOM 666 O O . GLN A 1 90 ? 5.013 3.741 -13.364 1.00 92.44 90 GLN A O 1
ATOM 671 N N . ILE A 1 91 ? 6.886 4.448 -12.342 1.00 92.62 91 ILE A N 1
ATOM 672 C CA . ILE A 1 91 ? 7.228 3.174 -11.720 1.00 92.62 91 ILE A CA 1
ATOM 673 C C . ILE A 1 91 ? 7.147 3.340 -10.210 1.00 92.62 91 ILE A C 1
ATOM 675 O O . ILE A 1 91 ? 7.761 4.242 -9.633 1.00 92.62 91 ILE A O 1
ATOM 679 N N . PHE A 1 92 ? 6.399 2.438 -9.582 1.00 93.38 92 PHE A N 1
ATOM 680 C CA . PHE A 1 92 ? 6.214 2.379 -8.141 1.00 93.38 92 PHE A CA 1
ATOM 681 C C . PHE A 1 92 ? 6.506 0.966 -7.667 1.00 93.38 92 PHE A C 1
ATOM 683 O O . PHE A 1 92 ? 5.972 0.002 -8.219 1.00 93.38 92 PHE A O 1
ATOM 690 N N . SER A 1 93 ? 7.313 0.842 -6.623 1.00 90.56 93 SER A N 1
ATOM 691 C CA . SER A 1 93 ? 7.514 -0.424 -5.929 1.00 90.56 93 SER A CA 1
ATOM 692 C C . SER A 1 93 ? 7.391 -0.229 -4.424 1.00 90.56 93 SER A C 1
ATOM 694 O O . SER A 1 93 ? 7.647 0.845 -3.878 1.00 90.56 93 SER A O 1
ATOM 696 N N . MET A 1 94 ? 6.930 -1.272 -3.747 1.00 91.69 94 MET A N 1
ATOM 697 C CA . MET A 1 94 ? 6.805 -1.327 -2.297 1.00 91.69 94 MET A CA 1
ATOM 698 C C . MET A 1 94 ? 7.121 -2.752 -1.872 1.00 91.69 94 MET A C 1
ATOM 700 O O . MET A 1 94 ? 6.649 -3.698 -2.501 1.00 91.69 94 MET A O 1
ATOM 704 N N . ASP A 1 95 ? 7.912 -2.884 -0.817 1.00 87.50 95 ASP A N 1
ATOM 705 C CA . ASP A 1 95 ? 8.335 -4.172 -0.288 1.00 87.50 95 ASP A CA 1
ATOM 706 C C . ASP A 1 95 ? 7.472 -4.592 0.914 1.00 87.50 95 ASP A C 1
ATOM 708 O O . ASP A 1 95 ? 6.903 -3.760 1.630 1.00 87.50 95 ASP A O 1
ATOM 712 N N . GLU A 1 96 ? 7.366 -5.901 1.146 1.00 82.62 96 GLU A N 1
ATOM 713 C CA . GLU A 1 96 ? 6.579 -6.446 2.251 1.00 82.62 96 GLU A CA 1
ATOM 714 C C . GLU A 1 96 ? 7.200 -6.134 3.624 1.00 82.62 96 GLU A C 1
ATOM 716 O O . GLU A 1 96 ? 6.496 -6.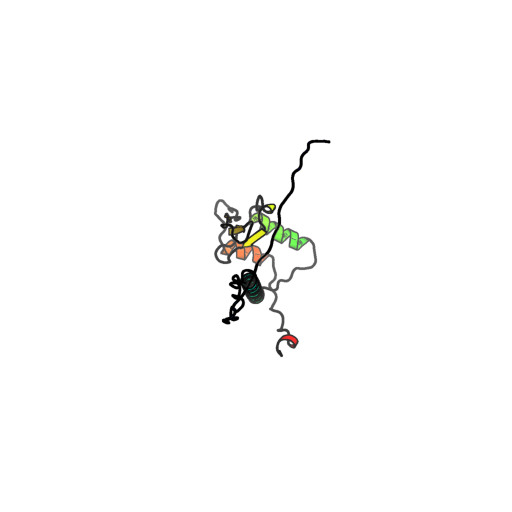034 4.631 1.00 82.62 96 GLU A O 1
ATOM 721 N N . VAL A 1 97 ? 8.519 -5.974 3.714 1.00 85.56 97 VAL A N 1
ATOM 722 C CA . VAL A 1 97 ? 9.214 -5.611 4.956 1.00 85.56 97 VAL A CA 1
ATOM 723 C C . VAL A 1 97 ? 8.936 -4.150 5.314 1.00 85.56 97 VAL A C 1
ATOM 725 O O . VAL A 1 97 ? 8.783 -3.818 6.491 1.00 85.56 97 VAL A O 1
ATOM 728 N N . SER A 1 98 ? 8.803 -3.279 4.312 1.00 86.00 98 SER A N 1
ATOM 729 C CA . SER A 1 98 ? 8.666 -1.830 4.479 1.00 86.00 98 SER A CA 1
ATOM 730 C C . SER A 1 98 ? 7.307 -1.287 4.023 1.00 86.00 98 SER A C 1
ATOM 732 O O . SER A 1 98 ? 7.222 -0.195 3.462 1.00 86.00 98 SER A O 1
ATOM 734 N N . ILE A 1 99 ? 6.216 -1.999 4.334 1.00 87.88 99 ILE A N 1
ATOM 735 C CA . ILE A 1 99 ? 4.853 -1.582 3.965 1.00 87.88 99 ILE A CA 1
ATOM 736 C C . ILE A 1 99 ? 4.601 -0.106 4.313 1.00 87.88 99 ILE A C 1
ATOM 738 O O . ILE A 1 99 ? 4.764 0.343 5.452 1.00 87.88 99 ILE A O 1
ATOM 742 N N . GLY A 1 100 ? 4.142 0.648 3.313 1.00 89.19 100 GLY A N 1
ATOM 743 C CA . GLY A 1 100 ? 3.893 2.083 3.412 1.00 89.19 100 GLY A CA 1
ATOM 744 C C . GLY A 1 100 ? 5.092 2.968 3.081 1.00 89.19 100 GLY A C 1
ATOM 745 O O . GLY A 1 100 ? 4.950 4.189 3.128 1.00 89.19 100 GLY A O 1
ATOM 746 N N . VAL A 1 101 ? 6.246 2.390 2.751 1.00 92.25 101 VAL A N 1
ATOM 747 C CA . VAL A 1 101 ? 7.356 3.078 2.088 1.00 92.25 101 VAL A CA 1
ATOM 748 C C . VAL A 1 101 ? 7.313 2.710 0.611 1.00 92.25 101 VAL A C 1
ATOM 750 O O . VAL A 1 101 ? 7.407 1.541 0.256 1.00 92.25 101 VAL A O 1
ATOM 753 N N . VAL A 1 102 ? 7.127 3.710 -0.244 1.00 93.94 102 VAL A N 1
ATOM 754 C CA . VAL A 1 102 ? 7.016 3.522 -1.693 1.00 93.94 102 VAL A CA 1
ATOM 755 C C . VAL A 1 102 ? 8.261 4.083 -2.355 1.00 93.94 102 VAL A C 1
ATOM 757 O O . VAL A 1 102 ? 8.612 5.242 -2.138 1.00 93.94 102 VAL A O 1
ATOM 760 N N . SER A 1 103 ? 8.913 3.268 -3.171 1.00 95.19 103 SER A N 1
ATOM 761 C CA . SER A 1 103 ? 9.980 3.686 -4.069 1.00 95.19 103 SER A CA 1
ATOM 762 C C . SER A 1 103 ? 9.362 4.176 -5.378 1.00 95.19 103 SER A C 1
ATOM 764 O O . SER A 1 103 ? 8.554 3.470 -5.985 1.00 95.19 103 SER A O 1
ATOM 766 N N . CYS A 1 104 ? 9.701 5.395 -5.792 1.00 95.19 104 CYS A N 1
ATOM 767 C CA . CYS A 1 104 ? 9.155 6.040 -6.986 1.00 95.19 104 CYS A CA 1
ATOM 768 C C . CYS A 1 104 ? 10.272 6.332 -7.996 1.00 95.19 104 CYS A C 1
ATOM 770 O O . CYS A 1 104 ? 11.310 6.877 -7.615 1.00 95.19 104 CYS A O 1
ATOM 772 N N . ARG A 1 105 ? 10.049 6.029 -9.282 1.00 95.50 105 ARG A N 1
ATOM 773 C CA . ARG A 1 105 ? 10.960 6.378 -10.391 1.00 95.50 105 ARG A CA 1
ATOM 774 C C . ARG A 1 105 ? 10.193 6.970 -11.5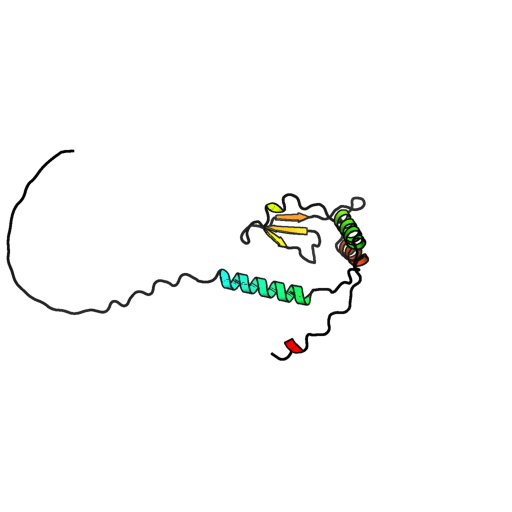73 1.00 95.50 105 ARG A C 1
ATOM 776 O O . ARG A 1 105 ? 9.037 6.602 -11.812 1.00 95.50 105 ARG A O 1
ATOM 783 N N . LYS A 1 106 ? 10.813 7.908 -12.297 1.00 94.94 106 LYS A N 1
ATOM 784 C CA . LYS A 1 106 ? 10.223 8.465 -13.527 1.00 94.94 106 LYS A CA 1
ATOM 785 C C . LYS A 1 106 ? 10.533 7.550 -14.702 1.00 94.94 106 LYS A C 1
ATOM 787 O O . LYS A 1 106 ? 9.610 7.151 -15.404 1.00 94.94 106 LYS A O 1
ATOM 792 N N . GLU A 1 107 ? 11.794 7.149 -14.818 1.00 90.44 107 GLU A N 1
ATOM 793 C CA . GLU A 1 107 ? 12.290 6.171 -15.784 1.00 90.44 107 GLU A CA 1
ATOM 794 C C . GLU A 1 107 ? 12.924 4.958 -15.073 1.00 90.44 107 GLU A C 1
ATOM 796 O O . GLU A 1 107 ? 13.351 5.072 -13.923 1.00 90.44 107 GLU A O 1
ATOM 801 N N . PRO A 1 108 ? 13.010 3.774 -15.713 1.00 89.44 108 PRO A N 1
ATOM 802 C CA . PRO A 1 108 ? 13.600 2.581 -15.094 1.00 89.44 108 PRO A CA 1
ATOM 803 C C . PRO A 1 108 ? 15.030 2.784 -14.568 1.00 89.44 108 PRO A C 1
ATOM 805 O O . PRO A 1 108 ? 15.385 2.232 -13.522 1.00 89.44 108 PRO A O 1
ATOM 808 N N . SER A 1 109 ? 15.827 3.587 -15.278 1.00 89.44 109 SER A N 1
ATOM 809 C CA . SER A 1 109 ? 1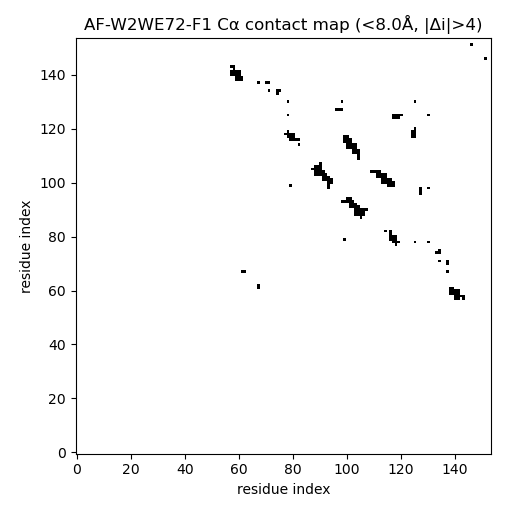7.223 3.908 -14.964 1.00 89.44 109 SER A CA 1
ATOM 810 C C . SER A 1 109 ? 17.399 4.974 -13.885 1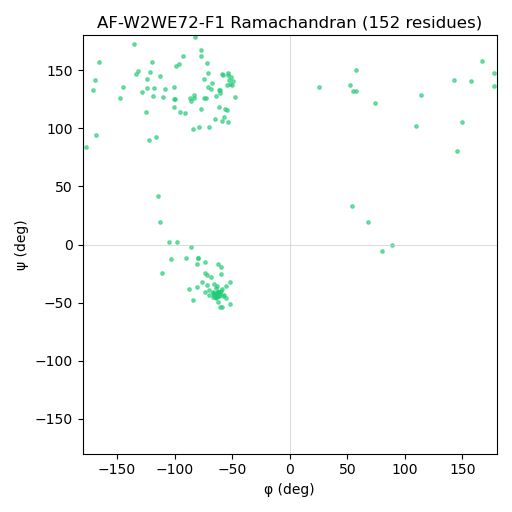.00 89.44 109 SER A C 1
ATOM 812 O O . SER A 1 109 ? 18.521 5.164 -13.422 1.00 89.44 109 SER A O 1
ATOM 814 N N . ASP A 1 110 ? 16.333 5.675 -13.493 1.00 93.12 110 ASP A N 1
ATOM 815 C CA . ASP A 1 110 ? 16.428 6.725 -12.483 1.00 93.12 110 ASP A CA 1
ATOM 816 C C . ASP A 1 110 ? 16.687 6.151 -11.090 1.00 93.12 110 ASP A C 1
ATOM 818 O O . ASP A 1 110 ? 16.168 5.092 -10.711 1.00 93.12 110 ASP A O 1
ATOM 822 N N . GLU A 1 111 ? 17.424 6.922 -10.290 1.00 94.81 111 GLU A N 1
ATOM 823 C CA . GLU A 1 111 ? 17.571 6.651 -8.866 1.00 94.81 111 GLU A CA 1
ATOM 824 C C . GLU A 1 111 ? 16.203 6.715 -8.161 1.00 94.81 111 GLU A C 1
ATOM 826 O O . GLU A 1 111 ? 15.428 7.659 -8.369 1.00 94.81 111 GLU A O 1
ATOM 831 N N . PRO A 1 112 ? 15.876 5.722 -7.317 1.00 94.38 112 PRO A N 1
ATOM 832 C CA . PRO A 1 112 ? 14.600 5.675 -6.629 1.00 94.38 112 PRO A CA 1
ATOM 833 C C . PRO A 1 112 ? 14.465 6.782 -5.584 1.00 94.38 112 PRO A C 1
ATOM 835 O O . PRO A 1 112 ? 15.327 6.968 -4.726 1.00 94.38 112 PRO A O 1
ATOM 838 N N . VAL A 1 113 ? 13.311 7.449 -5.583 1.00 95.44 113 VAL A N 1
ATOM 839 C CA . VAL A 1 113 ? 12.907 8.348 -4.498 1.00 95.44 113 VAL A CA 1
ATOM 840 C C . VAL A 1 113 ? 12.021 7.579 -3.526 1.00 95.44 113 VAL A C 1
ATOM 842 O O . VAL A 1 113 ? 10.905 7.185 -3.867 1.00 95.44 113 VAL A O 1
ATOM 845 N N . GLU A 1 114 ? 12.504 7.373 -2.303 1.00 95.31 114 GLU A N 1
ATOM 846 C CA . GLU A 1 114 ? 11.725 6.715 -1.255 1.00 95.31 114 GLU A CA 1
ATOM 847 C C . GLU A 1 114 ? 10.784 7.691 -0.545 1.00 95.31 114 GLU A C 1
ATOM 849 O O . GLU A 1 114 ? 11.184 8.743 -0.041 1.00 95.31 114 GLU A O 1
ATOM 854 N N . MET A 1 115 ? 9.511 7.314 -0.455 1.00 94.44 115 MET A N 1
ATOM 855 C CA . MET A 1 115 ? 8.472 8.101 0.197 1.00 94.44 115 MET A CA 1
ATOM 856 C C . MET A 1 115 ? 7.760 7.283 1.269 1.00 94.44 115 MET A C 1
ATOM 858 O O . MET A 1 115 ? 7.035 6.332 0.982 1.00 94.44 115 MET A O 1
ATOM 862 N N . ASN A 1 116 ? 7.920 7.687 2.532 1.00 93.19 116 ASN A N 1
ATOM 863 C CA . ASN A 1 116 ? 7.207 7.072 3.649 1.00 93.19 116 ASN A CA 1
ATOM 864 C C . ASN A 1 116 ? 5.810 7.690 3.816 1.00 93.19 116 ASN A C 1
ATOM 866 O O . ASN A 1 11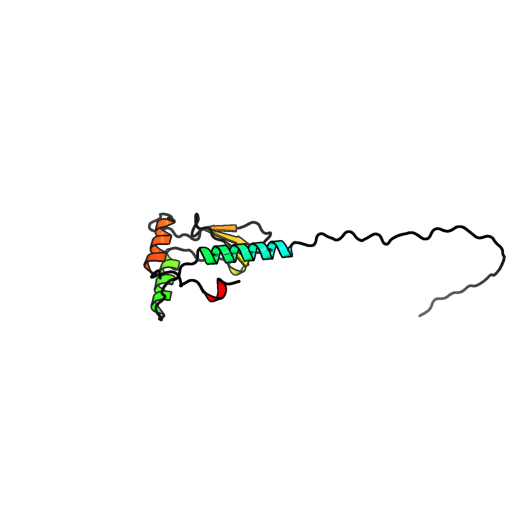6 ? 5.621 8.757 4.424 1.00 93.19 116 ASN A O 1
ATOM 870 N N . LEU A 1 117 ? 4.823 6.975 3.286 1.00 93.62 117 LEU A N 1
ATOM 871 C CA . LEU A 1 117 ? 3.422 7.366 3.283 1.00 93.62 117 LEU A CA 1
ATOM 872 C C . LEU A 1 117 ? 2.729 7.092 4.614 1.00 93.62 117 LEU A C 1
ATOM 874 O O . LEU A 1 117 ? 1.635 7.601 4.819 1.00 93.62 117 LEU A O 1
ATOM 878 N N . ARG A 1 118 ? 3.325 6.349 5.549 1.00 92.88 118 ARG A N 1
ATOM 879 C CA . ARG A 1 118 ? 2.672 6.045 6.830 1.00 92.88 118 ARG A CA 1
ATOM 880 C C . ARG A 1 118 ? 2.362 7.319 7.616 1.00 92.88 118 ARG A C 1
ATOM 882 O O . ARG A 1 118 ? 3.205 8.215 7.764 1.00 92.88 118 ARG A O 1
ATOM 889 N N . ARG A 1 119 ? 1.138 7.403 8.133 1.00 93.31 119 ARG A N 1
ATOM 890 C CA . ARG A 1 119 ? 0.744 8.407 9.122 1.00 93.31 119 ARG A CA 1
ATOM 891 C C . ARG A 1 119 ? 1.261 8.028 10.503 1.00 93.31 119 ARG A C 1
ATOM 893 O O . ARG A 1 119 ? 1.758 6.927 10.736 1.00 93.31 119 ARG A O 1
ATOM 900 N N . LYS A 1 120 ? 1.178 8.999 11.407 1.00 92.31 120 LYS A N 1
ATOM 901 C CA . LYS A 1 120 ? 1.367 8.774 12.832 1.00 92.31 120 LYS A CA 1
ATOM 902 C C . LYS A 1 120 ? -0.010 8.675 13.474 1.00 92.31 120 LYS A C 1
ATOM 904 O O . LYS A 1 120 ? -0.803 9.598 13.302 1.00 92.31 120 LYS A O 1
ATOM 909 N N . ILE A 1 121 ? -0.267 7.589 14.189 1.00 87.25 121 ILE A N 1
ATOM 910 C CA . ILE A 1 121 ? -1.451 7.427 15.037 1.00 87.25 121 ILE A CA 1
ATOM 911 C C . ILE A 1 121 ? -0.979 7.702 16.463 1.00 87.25 121 ILE A C 1
ATOM 913 O O . ILE A 1 121 ? 0.039 7.157 16.887 1.00 87.25 121 ILE A O 1
ATOM 917 N N . ASP A 1 122 ? -1.633 8.638 17.151 1.00 87.81 122 ASP A N 1
ATOM 918 C CA . ASP A 1 122 ? -1.243 9.092 18.496 1.00 87.81 122 ASP A CA 1
ATOM 919 C C . ASP A 1 122 ? 0.227 9.554 18.596 1.00 87.81 122 ASP A C 1
ATOM 921 O O . ASP A 1 122 ? 0.909 9.376 19.600 1.00 87.81 122 ASP A O 1
ATOM 925 N N . GLY A 1 123 ? 0.752 10.138 17.512 1.00 89.88 123 GLY A N 1
ATOM 926 C CA . GLY A 1 123 ? 2.142 10.603 17.429 1.00 89.88 123 GLY A CA 1
ATOM 927 C C . GLY A 1 123 ? 3.182 9.509 17.142 1.00 89.88 123 GLY A C 1
ATOM 928 O O . GLY A 1 123 ? 4.342 9.837 16.876 1.00 89.88 123 GLY A O 1
ATOM 929 N N . ILE A 1 124 ? 2.778 8.238 17.096 1.00 90.25 124 ILE A N 1
ATOM 930 C CA . ILE A 1 124 ? 3.647 7.082 16.847 1.00 90.25 124 ILE A CA 1
ATOM 931 C C . ILE A 1 124 ? 3.505 6.639 15.389 1.00 90.25 124 ILE A C 1
ATOM 933 O O . ILE A 1 124 ? 2.403 6.564 14.849 1.00 90.25 124 ILE A O 1
ATOM 937 N N . LEU A 1 125 ? 4.629 6.360 14.722 1.00 89.56 125 LEU A N 1
ATOM 938 C CA . LEU A 1 125 ? 4.611 5.835 13.356 1.00 89.56 125 LEU A CA 1
ATOM 939 C C . LEU A 1 125 ? 3.956 4.451 13.345 1.00 89.56 125 LEU A C 1
ATOM 941 O O . LEU A 1 125 ? 4.380 3.565 14.086 1.00 89.56 125 LEU A O 1
ATOM 945 N N . THR A 1 126 ? 2.958 4.252 12.488 1.00 88.56 126 THR A N 1
ATOM 946 C CA . THR A 1 126 ? 2.251 2.972 12.413 1.00 88.56 126 THR A CA 1
ATOM 947 C C . THR A 1 126 ? 3.207 1.834 12.036 1.00 88.56 126 THR A C 1
ATOM 949 O O . THR A 1 126 ? 3.975 1.939 11.071 1.00 88.56 126 THR A O 1
ATOM 952 N N . THR A 1 127 ? 3.171 0.742 12.801 1.00 88.88 127 THR A N 1
ATOM 953 C CA . THR A 1 127 ? 4.003 -0.442 12.546 1.00 88.88 127 THR A CA 1
ATOM 954 C C . THR A 1 127 ? 3.446 -1.279 11.392 1.00 88.88 127 THR A C 1
ATOM 956 O O . THR A 1 127 ? 2.272 -1.144 11.030 1.00 88.88 127 THR A O 1
ATOM 959 N N . LYS A 1 128 ? 4.275 -2.165 10.822 1.00 86.19 128 LYS A N 1
ATOM 960 C CA . LYS A 1 128 ? 3.857 -3.102 9.764 1.00 86.19 128 LYS A CA 1
ATOM 961 C C . LYS A 1 128 ? 2.660 -3.938 10.224 1.00 86.19 128 LYS A C 1
ATOM 963 O O . LYS A 1 128 ? 1.671 -4.049 9.507 1.00 86.19 128 LYS A O 1
ATOM 968 N N . GLU A 1 129 ? 2.715 -4.467 11.441 1.00 88.50 1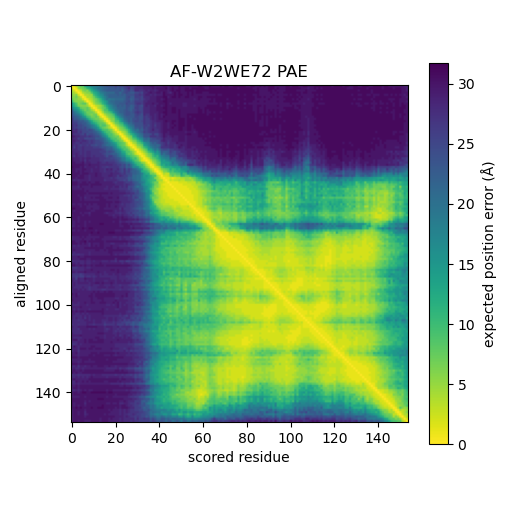29 GLU A N 1
ATOM 969 C CA . GLU A 1 129 ? 1.698 -5.359 12.007 1.00 88.50 129 GLU A CA 1
ATOM 970 C C . GLU A 1 129 ? 0.354 -4.645 12.130 1.00 88.50 129 GLU A C 1
ATOM 972 O O . GLU A 1 129 ? -0.690 -5.197 11.783 1.00 88.50 129 GLU A O 1
ATOM 977 N N . LYS A 1 130 ? 0.374 -3.386 12.584 1.00 88.81 130 LYS A N 1
ATOM 978 C CA . LYS A 1 130 ? -0.836 -2.576 12.724 1.00 88.81 130 LYS A CA 1
ATOM 979 C C . LYS A 1 130 ? -1.461 -2.262 11.366 1.00 88.81 130 LYS A C 1
ATOM 981 O O . LYS A 1 130 ? -2.680 -2.353 11.241 1.00 88.81 130 LYS A O 1
ATOM 986 N N . VAL A 1 131 ? -0.642 -1.943 10.362 1.00 87.81 131 VAL A N 1
ATOM 987 C CA . VAL A 1 131 ? -1.101 -1.744 8.981 1.00 87.81 131 VAL A CA 1
ATOM 988 C C . VAL A 1 131 ? -1.750 -3.018 8.442 1.00 87.81 131 VAL A C 1
ATOM 990 O O . VAL A 1 131 ? -2.901 -2.975 8.017 1.00 87.81 131 VAL A O 1
ATOM 993 N N . VAL A 1 132 ? -1.049 -4.155 8.502 1.00 87.56 132 VAL A N 1
ATOM 994 C CA . VAL A 1 132 ? -1.553 -5.444 7.998 1.00 87.56 132 VAL A CA 1
ATOM 995 C C . VAL A 1 132 ? -2.863 -5.818 8.684 1.00 87.56 132 VAL A C 1
ATOM 997 O O . VAL A 1 132 ? -3.820 -6.188 8.004 1.00 87.56 132 VAL A O 1
ATOM 1000 N N . LYS A 1 133 ? -2.941 -5.658 10.010 1.00 89.81 133 LYS A N 1
ATOM 1001 C CA . LYS A 1 133 ? -4.164 -5.911 10.775 1.00 89.81 133 LYS A CA 1
ATOM 1002 C C . LYS A 1 133 ? -5.324 -5.038 10.293 1.00 89.81 133 LYS A C 1
ATOM 1004 O O . LYS A 1 133 ? -6.368 -5.568 9.942 1.00 89.81 133 LYS A O 1
ATOM 1009 N N . MET A 1 134 ? -5.142 -3.717 10.235 1.00 89.69 134 MET A N 1
ATOM 1010 C CA . MET A 1 134 ? -6.215 -2.795 9.837 1.00 89.69 134 MET A CA 1
ATOM 1011 C C . MET A 1 134 ? -6.687 -3.023 8.399 1.00 89.69 134 MET A C 1
ATOM 1013 O O . MET A 1 134 ? -7.875 -2.915 8.125 1.00 89.69 134 MET A O 1
ATOM 1017 N N . MET A 1 135 ? -5.779 -3.371 7.488 1.00 85.62 135 MET A N 1
ATOM 1018 C CA . MET A 1 135 ? -6.133 -3.684 6.102 1.00 85.62 135 MET A CA 1
ATOM 1019 C C . MET A 1 135 ? -6.903 -5.006 5.995 1.00 85.62 135 MET A C 1
ATOM 1021 O O . MET A 1 135 ? -7.861 -5.099 5.230 1.00 85.62 135 MET A O 1
ATOM 1025 N N . SER A 1 136 ? -6.507 -6.008 6.785 1.00 85.75 136 SER A N 1
ATOM 1026 C CA . SER A 1 136 ? -7.106 -7.348 6.767 1.00 85.75 136 SER A CA 1
ATOM 1027 C C . SER A 1 136 ? -8.463 -7.402 7.477 1.00 85.75 136 SER A C 1
ATOM 1029 O O . SER A 1 136 ? -9.341 -8.134 7.040 1.00 85.75 136 SER A O 1
ATOM 1031 N N . ASP A 1 137 ? -8.674 -6.591 8.521 1.00 87.75 137 ASP A N 1
ATOM 1032 C CA . ASP A 1 137 ? -9.920 -6.545 9.309 1.00 87.75 137 ASP A CA 1
ATOM 1033 C C . ASP A 1 137 ? -11.164 -6.186 8.456 1.00 87.75 137 ASP A C 1
ATOM 1035 O O . ASP A 1 137 ? -12.297 -6.455 8.859 1.00 87.75 137 ASP A O 1
ATOM 1039 N N . HIS A 1 138 ? -10.976 -5.582 7.276 1.00 80.81 138 HIS A N 1
ATOM 1040 C CA . HIS A 1 138 ? -12.058 -5.179 6.369 1.00 80.81 138 HIS A CA 1
ATOM 1041 C C . HIS A 1 138 ? -12.228 -6.069 5.137 1.00 80.81 138 HIS A C 1
ATOM 1043 O O . HIS A 1 138 ? -13.084 -5.773 4.300 1.00 80.81 138 HIS A O 1
ATOM 1049 N N . VAL A 1 139 ? -11.437 -7.136 5.013 1.00 82.69 139 VAL A N 1
ATOM 1050 C CA . VAL A 1 139 ? -11.533 -8.087 3.904 1.00 82.69 139 VAL A CA 1
ATOM 1051 C C . VAL A 1 139 ? -11.742 -9.497 4.434 1.00 82.69 139 VAL A C 1
ATOM 1053 O O . VAL A 1 139 ? -11.077 -9.953 5.357 1.00 82.69 139 VAL A O 1
ATOM 1056 N N . GLU A 1 140 ? -12.674 -10.218 3.828 1.00 84.94 140 GLU A N 1
ATOM 1057 C CA . GLU A 1 140 ? -12.870 -11.632 4.121 1.00 84.94 140 GLU A CA 1
ATOM 1058 C C . GLU A 1 140 ? -12.002 -12.451 3.160 1.00 84.94 140 GLU A C 1
ATOM 1060 O O . GLU A 1 140 ? -12.218 -12.436 1.946 1.00 84.94 140 GLU A O 1
ATOM 1065 N N . VAL A 1 141 ? -10.988 -13.140 3.688 1.00 84.75 141 VAL A N 1
ATOM 1066 C CA . VAL A 1 141 ? -10.100 -13.998 2.892 1.00 84.75 141 VAL A CA 1
ATOM 1067 C C . VAL A 1 141 ? -10.829 -15.287 2.522 1.00 84.75 141 VAL A C 1
ATOM 1069 O O . VAL A 1 141 ? -11.325 -16.008 3.385 1.00 84.75 141 VAL A O 1
ATOM 1072 N N . LEU A 1 142 ? -10.869 -15.591 1.228 1.00 85.38 142 LEU A N 1
ATOM 1073 C CA . LEU A 1 142 ? -11.448 -16.816 0.693 1.00 85.38 142 LEU A CA 1
ATOM 1074 C C . LEU A 1 142 ? -10.368 -17.875 0.472 1.00 85.38 142 LEU A C 1
ATOM 1076 O O . LEU A 1 142 ? -9.203 -17.565 0.218 1.00 85.38 142 LEU A O 1
ATOM 1080 N N . ALA A 1 143 ? -10.784 -19.142 0.477 1.00 85.19 143 ALA A N 1
ATOM 1081 C CA . ALA A 1 143 ? -9.913 -20.234 0.071 1.00 85.19 143 ALA A CA 1
ATOM 1082 C C . ALA A 1 143 ? -9.397 -20.025 -1.372 1.00 85.19 143 ALA A C 1
ATOM 1084 O O . ALA A 1 143 ? -10.137 -19.508 -2.229 1.00 85.19 143 ALA A O 1
ATOM 1085 N N . PRO A 1 144 ? -8.150 -20.442 -1.668 1.00 82.12 144 PRO A N 1
ATOM 1086 C CA . PRO A 1 144 ? -7.606 -20.386 -3.017 1.00 82.12 144 PRO A CA 1
ATOM 1087 C C . PRO A 1 144 ? -8.523 -21.086 -4.034 1.00 82.12 144 PRO A C 1
ATOM 1089 O O . PRO A 1 144 ? -9.193 -22.065 -3.691 1.00 82.12 144 PRO A O 1
ATOM 1092 N N . PRO A 1 145 ? -8.571 -20.614 -5.295 1.00 79.38 145 PRO A N 1
ATOM 1093 C CA . PRO A 1 145 ? -9.243 -21.355 -6.354 1.00 79.38 145 PRO A CA 1
ATOM 1094 C C . PRO A 1 145 ? -8.731 -22.794 -6.445 1.00 79.38 145 PRO A C 1
ATOM 1096 O O . PRO A 1 145 ? -7.523 -23.009 -6.319 1.00 79.38 145 PRO A O 1
ATOM 1099 N N . PRO A 1 146 ? -9.600 -23.757 -6.794 1.00 81.25 146 PRO A N 1
ATOM 1100 C CA . PRO A 1 146 ? -9.140 -25.041 -7.290 1.00 81.25 146 PRO A CA 1
ATOM 1101 C C . PRO A 1 146 ? -8.169 -24.836 -8.467 1.00 81.25 146 PRO A C 1
ATOM 1103 O O . PRO A 1 146 ? -8.406 -23.949 -9.299 1.00 81.25 146 PRO A O 1
ATOM 1106 N N . PRO A 1 147 ? -7.097 -25.640 -8.571 1.00 80.00 147 PRO A N 1
ATOM 1107 C CA . PRO A 1 147 ? -6.180 -25.580 -9.701 1.00 80.00 147 PRO A CA 1
ATOM 1108 C C . PRO A 1 147 ? -6.934 -25.734 -11.024 1.00 80.00 147 PRO A C 1
ATOM 1110 O O . PRO A 1 147 ? -7.812 -26.589 -11.151 1.00 80.00 147 PRO A O 1
ATOM 1113 N N . ASN A 1 148 ? -6.583 -24.925 -12.028 1.00 79.12 148 ASN A N 1
ATOM 1114 C CA . ASN A 1 148 ? -7.164 -25.083 -13.356 1.00 79.12 148 ASN A CA 1
ATOM 1115 C C . ASN A 1 148 ? -6.622 -26.374 -13.999 1.00 79.12 148 ASN A C 1
ATOM 1117 O O . ASN A 1 148 ? -5.504 -26.400 -14.517 1.00 79.12 148 ASN A O 1
ATOM 1121 N N . VAL A 1 149 ? -7.435 -27.432 -13.970 1.00 80.38 149 VAL A N 1
ATOM 1122 C CA . VAL A 1 149 ? -7.105 -28.763 -14.503 1.00 80.38 149 VAL A CA 1
ATOM 1123 C C . VAL A 1 149 ? -6.790 -28.765 -16.004 1.00 80.38 149 VAL A C 1
ATOM 1125 O O . VAL A 1 149 ? -6.026 -29.614 -16.455 1.00 80.38 149 VAL A O 1
ATOM 1128 N N . GLU A 1 150 ? -7.297 -27.800 -16.778 1.00 76.62 150 GLU A N 1
ATOM 1129 C CA . GLU A 1 150 ? -7.007 -27.668 -18.215 1.00 76.62 150 GLU A CA 1
ATOM 1130 C C . GLU A 1 150 ? -5.584 -27.154 -18.474 1.00 76.62 150 GLU A C 1
ATOM 1132 O O . GLU A 1 150 ? -4.996 -27.430 -19.519 1.00 76.62 150 GLU A O 1
ATOM 1137 N N . LYS A 1 151 ? -5.002 -26.433 -17.507 1.00 68.19 151 LYS A N 1
ATOM 1138 C CA . LYS A 1 151 ? -3.634 -25.900 -17.586 1.00 68.19 151 LYS A CA 1
ATOM 1139 C C . LYS A 1 151 ? -2.577 -26.859 -17.032 1.00 68.19 151 LYS A C 1
ATOM 1141 O O . LYS A 1 151 ? -1.397 -26.627 -17.253 1.00 68.19 151 LYS A O 1
ATOM 1146 N N . ALA A 1 152 ? -2.982 -27.929 -16.346 1.00 64.75 152 ALA A N 1
ATOM 1147 C CA . ALA A 1 152 ? -2.080 -28.885 -15.696 1.00 64.75 152 ALA A CA 1
ATOM 1148 C C . ALA A 1 152 ? -1.568 -30.013 -16.619 1.00 64.75 152 ALA A C 1
ATOM 1150 O O . ALA A 1 152 ? -0.797 -30.858 -16.175 1.00 64.75 152 ALA A O 1
ATOM 1151 N N . LYS A 1 153 ? -2.011 -30.063 -17.885 1.00 51.59 153 LYS A N 1
ATOM 1152 C CA . LYS A 1 153 ? -1.694 -31.137 -18.850 1.00 51.59 153 LYS A CA 1
ATOM 1153 C C . LYS A 1 153 ? -0.809 -30.705 -20.034 1.00 51.59 153 LYS A C 1
ATOM 1155 O O . LYS A 1 153 ? -0.820 -31.388 -21.055 1.00 51.59 153 LYS A O 1
ATOM 1160 N N . ARG A 1 154 ? -0.084 -29.589 -19.943 1.00 49.53 154 ARG A N 1
ATOM 1161 C CA . ARG A 1 154 ? 0.859 -29.161 -20.992 1.00 49.53 154 ARG A CA 1
ATOM 1162 C C . ARG A 1 154 ? 2.299 -29.340 -20.557 1.00 49.53 154 ARG A C 1
ATOM 1164 O O . ARG A 1 154 ? 2.580 -29.005 -19.389 1.00 49.53 154 ARG A O 1
#

pLDDT: mean 74.87, std 20.53, range [29.98, 95.5]

Organism: NCBI:txid1317063

Foldseek 3Di:
DDDDDDDDDDDDDDDDDDDDDDDPDDDPPPDPPDDPDPPVVVVVVVVVVVVVCVVPDFDWDDPPDPVLVVLLVVLCVQFFDDDPPLVQFDDWDDDLQLPQWIWTHNDPPDDTDTDRGGDADVNHTDDSVNSVCSNVVSIHTDDDDDPPPVVVPD

Radius of gyration: 35.03 Å; Cα contacts (8 Å, |Δi|>4): 107; chains: 1; bounding box: 74×68×95 Å

Secondary structure (DSSP, 8-state):
-------------------------------------SHHHHHHHHHHHHHHHHHH---EE--SSHHHHHHHHHHHHHHB---TTGGG-SEEE--STTTTEEEEESSTTSPPEEEE-BPEETTEEPPHHHHHHHHHTTSEEPPPPPP-TTTTT-

Solvent-accessible surface area (backbone atoms only — not comparable to full-atom values): 10316 Å² total; per-residue (Å²): 134,90,81,90,79,89,87,88,88,81,88,79,90,89,79,91,89,85,84,88,84,89,82,92,80,79,77,82,77,76,71,81,78,69,87,83,74,74,62,63,62,56,53,54,52,52,53,50,52,50,52,52,50,62,73,70,59,78,49,62,57,74,73,93,60,76,62,58,60,51,51,54,47,48,50,48,60,66,48,34,53,82,76,77,71,54,89,69,42,75,45,77,49,69,48,89,90,47,62,52,35,37,36,35,20,60,49,95,88,46,78,68,47,76,41,75,31,55,32,58,61,97,82,40,72,66,49,61,68,59,50,54,47,63,62,44,76,78,46,49,78,48,78,76,78,79,78,62,70,86,71,73,77,120

Sequence (154 aa):
MEDLTAYASGAAAGGSEAAPHRADTGAPVAAPVAPREPEEESYSQALNAVKEAAANSVRVHIPCGRSQFKTYNGVLTELYKRLEGIQQYQIFSMDEVSIGVVSCRKEPSDEPVEMNLRRKIDGILTTKEKVVKMMSDHVEVLAPPPPNVEKAKR